Protein AF-A0A166F493-F1 (afdb_monomer)

pLDDT: mean 72.23, std 19.28, range [37.41, 94.38]

Sequence (98 aa):
MSQIEQPGQQIITYLHSVVQKHSSAYPQIREVAERAIQSILKGSILSHEELDFILYPLASFNEKEMSLAADKSAIDQGVLMKYQGTPRTHGPPPCSII

Mean predicted aligned error: 15.51 Å

Nearest PDB structures (foldseek):
  8ud1-assembly1_1V  TM=3.608E-01  e=6.163E+00  Sus scrofa
  7b93-assembly1_V  TM=3.202E-01  e=8.395E+00  Mus musculus

Radius of gyration: 27.52 Å; Cα contacts (8 Å, |Δi|>4): 45; chains: 1; bounding box: 30×66×75 Å

Organism: 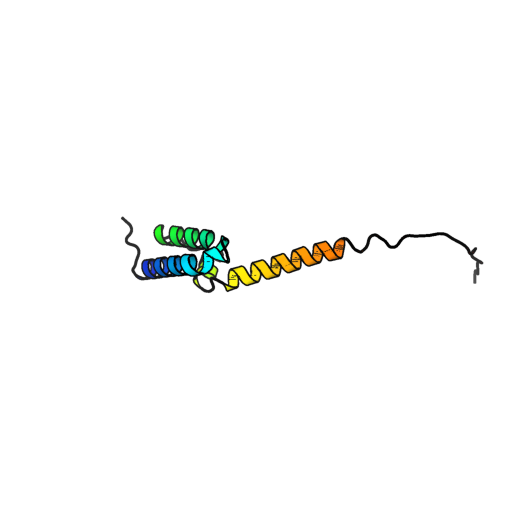NCBI:txid1314776

Solvent-accessible surface area (backbone atoms only — not comparable to full-atom values): 6148 Å² total; per-residue (Å²): 133,86,78,75,52,72,69,54,53,51,52,45,53,50,44,52,52,51,33,74,74,39,28,88,85,38,60,67,50,40,58,52,40,53,51,41,41,52,30,54,77,68,70,46,85,72,50,72,70,42,50,49,36,73,77,35,67,60,58,68,50,54,54,49,52,51,51,51,51,52,53,54,50,55,55,58,63,66,66,75,78,78,79,82,77,85,81,82,89,90,82,85,87,82,86,79,91,131

Foldseek 3Di:
DDDQPPVLVVLLVVLVVCCVVPCVPPVVSVVLSVVLNVCSVVVHDDDPSNVCCSVPVVVSVVVVVVVVVVVVVVVVVVVPPPPPDDDDDDDDDDDDDD

Structure (mmCIF, N/CA/C/O backbone):
data_AF-A0A166F493-F1
#
_entry.id   AF-A0A166F493-F1
#
loop_
_atom_site.group_PDB
_atom_site.id
_atom_site.type_symbol
_atom_site.label_atom_id
_atom_site.label_alt_id
_atom_site.label_comp_id
_atom_site.label_asym_id
_atom_site.label_entity_id
_atom_site.label_seq_id
_atom_site.pdbx_PDB_ins_code
_atom_site.Cartn_x
_atom_site.Cartn_y
_atom_site.Cartn_z
_atom_site.occupancy
_atom_site.B_iso_or_equiv
_atom_site.auth_seq_id
_atom_site.auth_comp_id
_atom_site.auth_asym_id
_atom_site.auth_atom_id
_atom_site.pdbx_PDB_model_num
ATOM 1 N N . MET A 1 1 ? -17.876 8.117 14.775 1.00 37.41 1 MET A N 1
ATOM 2 C CA . MET A 1 1 ? -16.536 8.214 14.156 1.00 37.41 1 MET A CA 1
ATOM 3 C C . MET A 1 1 ? -15.768 6.973 14.564 1.00 37.41 1 MET A C 1
ATOM 5 O O . MET A 1 1 ? -15.655 6.751 15.761 1.00 37.41 1 MET A O 1
ATOM 9 N N . SER A 1 2 ? -15.336 6.138 13.614 1.00 54.62 2 SER A N 1
ATOM 10 C CA . SER A 1 2 ? -14.533 4.950 13.934 1.00 54.62 2 SER A CA 1
ATOM 11 C C . SER A 1 2 ? -13.111 5.412 14.242 1.00 54.62 2 SER A C 1
ATOM 13 O O . SER A 1 2 ? -12.461 5.996 13.376 1.00 54.62 2 SER A O 1
ATOM 15 N N . GLN A 1 3 ? -12.665 5.262 15.489 1.00 61.91 3 GLN A N 1
ATOM 16 C CA . GLN A 1 3 ? -11.268 5.495 15.843 1.00 61.91 3 GLN A CA 1
ATOM 17 C C . GLN A 1 3 ? -10.440 4.376 15.219 1.00 61.91 3 GLN A C 1
ATOM 19 O O . GLN A 1 3 ? -10.685 3.203 15.482 1.00 61.91 3 GLN A O 1
ATOM 24 N N . ILE A 1 4 ? -9.477 4.740 14.377 1.00 64.94 4 ILE A N 1
ATOM 25 C CA . ILE A 1 4 ? -8.480 3.790 13.892 1.00 64.94 4 ILE A CA 1
ATOM 26 C C . ILE A 1 4 ? -7.600 3.441 15.085 1.00 64.94 4 ILE A C 1
ATOM 28 O O . ILE A 1 4 ? -7.036 4.327 15.732 1.00 64.94 4 ILE A O 1
ATOM 32 N N . GLU A 1 5 ? -7.518 2.154 15.399 1.00 78.19 5 GLU A N 1
ATOM 33 C CA . GLU A 1 5 ? -6.663 1.674 16.475 1.00 78.19 5 GLU A CA 1
ATOM 34 C C . GLU A 1 5 ? -5.194 2.004 16.171 1.00 78.19 5 GLU A C 1
ATOM 36 O O . GLU A 1 5 ? -4.780 2.060 15.008 1.00 78.19 5 GLU A O 1
ATOM 41 N N . GLN A 1 6 ? -4.382 2.211 17.214 1.00 76.69 6 GLN A N 1
ATOM 42 C CA . GLN A 1 6 ? -2.968 2.583 17.060 1.00 76.69 6 GLN A CA 1
ATOM 43 C C . GLN A 1 6 ? -2.174 1.721 16.052 1.00 76.69 6 GLN A C 1
ATOM 45 O O . GLN A 1 6 ? -1.391 2.305 15.299 1.00 76.69 6 GLN A O 1
ATOM 50 N N . PRO A 1 7 ? -2.385 0.390 15.950 1.00 81.94 7 PRO A N 1
ATOM 51 C CA . PRO A 1 7 ? -1.726 -0.430 14.933 1.00 81.94 7 PRO A CA 1
ATOM 52 C C . PRO A 1 7 ? -2.074 -0.013 13.496 1.00 81.94 7 PRO A C 1
ATOM 54 O O . PRO A 1 7 ? -1.193 0.063 12.642 1.00 81.94 7 PRO A O 1
ATOM 57 N N . GLY A 1 8 ? -3.336 0.334 13.224 1.00 86.44 8 GLY A N 1
ATOM 58 C CA . GLY A 1 8 ? -3.770 0.783 11.898 1.00 86.44 8 GLY A CA 1
ATOM 59 C C . GLY A 1 8 ? -3.082 2.082 11.474 1.00 86.44 8 GLY A C 1
ATOM 60 O O . GLY A 1 8 ? -2.623 2.208 10.340 1.00 86.44 8 GLY A O 1
ATOM 61 N N . GLN A 1 9 ? -2.912 3.022 12.407 1.00 88.19 9 GLN A N 1
ATOM 62 C CA . GLN A 1 9 ? -2.234 4.292 12.136 1.00 88.19 9 GLN A CA 1
ATOM 63 C C . GLN A 1 9 ? -0.737 4.107 11.832 1.00 88.19 9 GLN A C 1
ATOM 65 O O . GLN A 1 9 ? -0.174 4.809 10.983 1.00 88.19 9 GLN A O 1
ATOM 70 N N . GLN A 1 10 ? -0.086 3.148 12.497 1.00 90.12 10 GLN A N 1
ATOM 71 C CA . GLN A 1 10 ? 1.311 2.794 12.230 1.00 90.12 10 GLN A CA 1
ATOM 72 C C . GLN A 1 10 ? 1.480 2.208 10.826 1.00 90.12 10 GLN A C 1
ATOM 74 O O . GLN A 1 10 ? 2.387 2.622 10.102 1.00 90.12 10 GLN A O 1
ATOM 79 N N . ILE A 1 11 ? 0.574 1.317 10.411 1.00 90.69 11 ILE A N 1
ATOM 80 C CA . ILE A 1 11 ? 0.591 0.732 9.064 1.00 90.69 11 ILE A CA 1
ATOM 81 C C . ILE A 1 11 ? 0.382 1.820 8.004 1.00 90.69 11 ILE A C 1
ATOM 83 O O . ILE A 1 11 ? 1.141 1.888 7.042 1.00 90.69 11 ILE A O 1
ATOM 87 N N . ILE A 1 12 ? -0.572 2.734 8.198 1.00 92.81 12 ILE A N 1
ATOM 88 C CA . ILE A 1 12 ? -0.803 3.851 7.265 1.00 92.81 12 ILE A CA 1
ATOM 89 C C . ILE A 1 12 ? 0.452 4.727 7.129 1.00 92.81 12 ILE A C 1
ATOM 91 O O . ILE A 1 12 ? 0.854 5.083 6.020 1.00 92.81 12 ILE A O 1
ATOM 95 N N . THR A 1 13 ? 1.113 5.038 8.246 1.00 93.75 13 THR A N 1
ATOM 96 C CA . THR A 1 13 ? 2.357 5.826 8.242 1.00 93.75 13 THR A CA 1
ATOM 97 C C . THR A 1 13 ? 3.477 5.106 7.486 1.00 93.75 13 THR A C 1
ATOM 99 O O . THR A 1 13 ? 4.190 5.719 6.688 1.00 93.75 13 THR A O 1
ATOM 102 N N . TYR A 1 14 ? 3.613 3.796 7.699 1.00 93.38 14 TYR A N 1
ATOM 103 C CA . TYR A 1 14 ? 4.561 2.960 6.969 1.00 93.38 14 TYR A CA 1
ATOM 104 C C . TY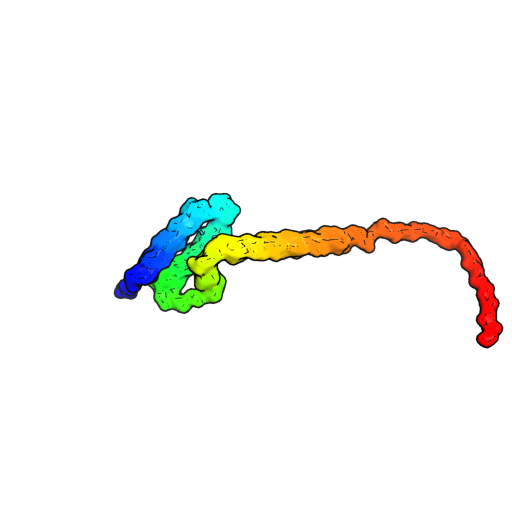R A 1 14 ? 4.289 2.978 5.459 1.00 93.38 14 TYR A C 1
ATOM 106 O O . TYR A 1 14 ? 5.202 3.250 4.678 1.00 93.38 14 TYR A O 1
ATOM 114 N N . LEU A 1 15 ? 3.035 2.782 5.047 1.00 93.06 15 LEU A N 1
ATOM 115 C CA . LEU A 1 15 ? 2.635 2.781 3.640 1.00 93.06 15 LEU A CA 1
ATOM 116 C C . LEU A 1 15 ? 2.932 4.120 2.955 1.00 93.06 15 LEU A C 1
ATOM 118 O O . LEU A 1 15 ? 3.469 4.138 1.847 1.00 93.06 15 LEU A O 1
ATOM 122 N N . HIS A 1 16 ? 2.690 5.247 3.628 1.00 94.38 16 HIS A N 1
ATOM 123 C CA . HIS A 1 16 ? 3.095 6.555 3.107 1.00 94.38 16 HIS A CA 1
ATOM 124 C C . HIS A 1 16 ? 4.614 6.664 2.896 1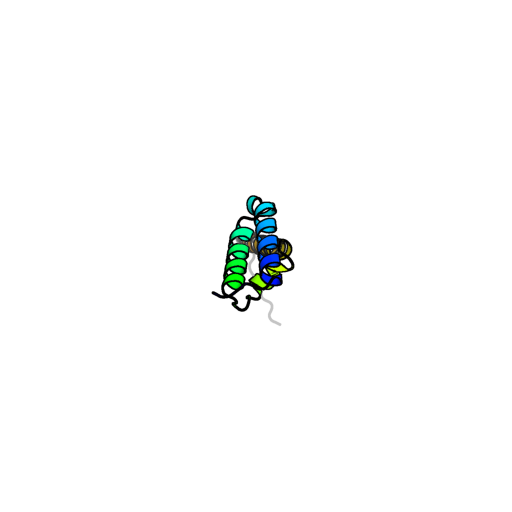.00 94.38 16 HIS A C 1
ATOM 126 O O . HIS A 1 16 ? 5.050 7.204 1.878 1.00 94.38 16 HIS A O 1
ATOM 132 N N . SER A 1 17 ? 5.422 6.117 3.811 1.00 92.88 17 SER A N 1
ATOM 133 C CA . SER A 1 17 ? 6.885 6.084 3.670 1.00 92.88 17 SER A CA 1
ATOM 134 C C . SER A 1 17 ? 7.328 5.250 2.463 1.00 92.88 17 SER A C 1
ATOM 136 O O . SER A 1 17 ? 8.204 5.673 1.707 1.00 92.88 17 SER A O 1
ATOM 138 N N . VAL A 1 18 ? 6.698 4.092 2.246 1.00 91.12 18 VAL A N 1
ATOM 139 C CA . VAL A 1 18 ? 6.960 3.219 1.091 1.00 91.12 18 VAL A CA 1
ATOM 140 C C . VAL A 1 18 ? 6.659 3.946 -0.220 1.00 91.12 18 VAL A C 1
ATOM 142 O O . VAL A 1 18 ? 7.506 3.973 -1.115 1.00 91.12 18 VAL A O 1
ATOM 145 N N . VAL A 1 19 ? 5.500 4.603 -0.319 1.00 92.12 19 VAL A N 1
ATOM 146 C CA . VAL A 1 19 ? 5.126 5.385 -1.508 1.00 92.12 19 VAL A CA 1
ATOM 147 C C . VAL A 1 19 ? 6.141 6.493 -1.770 1.00 92.12 19 VAL A C 1
ATOM 149 O O . VAL A 1 19 ? 6.622 6.622 -2.894 1.00 92.12 19 VAL A O 1
ATOM 152 N N . GLN A 1 20 ? 6.520 7.267 -0.752 1.00 91.81 20 GLN A N 1
ATOM 153 C CA . GLN A 1 20 ? 7.495 8.348 -0.923 1.00 91.81 20 GLN A CA 1
ATOM 154 C C . GLN A 1 20 ? 8.858 7.850 -1.416 1.00 91.81 20 GLN A C 1
ATOM 156 O O . GLN A 1 20 ? 9.489 8.519 -2.230 1.00 91.81 20 GLN A O 1
ATOM 161 N N . LYS A 1 21 ? 9.309 6.682 -0.946 1.00 90.12 21 LYS A N 1
ATOM 162 C CA . LYS A 1 21 ? 10.623 6.131 -1.304 1.00 90.12 21 LYS A CA 1
ATOM 163 C C . LYS A 1 21 ? 10.654 5.459 -2.673 1.00 90.12 21 LYS A C 1
ATOM 165 O O . LYS A 1 21 ? 11.688 5.509 -3.332 1.00 90.12 21 LYS A O 1
ATOM 170 N N . HIS A 1 22 ? 9.563 4.814 -3.086 1.00 87.06 22 HIS A N 1
ATOM 171 C CA . HIS A 1 22 ? 9.604 3.869 -4.207 1.00 87.06 22 HIS A CA 1
ATOM 172 C C . HIS A 1 22 ? 8.676 4.206 -5.378 1.00 87.06 22 HIS A C 1
ATOM 174 O O . HIS A 1 22 ? 8.857 3.645 -6.456 1.00 87.06 22 HIS A O 1
ATOM 180 N N . SER A 1 23 ? 7.731 5.140 -5.225 1.00 84.88 23 SER A N 1
ATOM 181 C CA . SER A 1 23 ? 6.772 5.469 -6.297 1.00 84.88 23 SER A CA 1
ATOM 182 C C . SER A 1 23 ? 7.406 6.062 -7.559 1.00 84.88 23 SER A C 1
ATOM 184 O O . SER A 1 23 ? 6.808 5.973 -8.628 1.00 84.88 23 SER A O 1
ATOM 186 N N . SER A 1 24 ? 8.611 6.634 -7.464 1.00 84.56 24 SER A N 1
ATOM 187 C CA . SER A 1 24 ? 9.353 7.132 -8.628 1.00 84.56 24 SER A CA 1
ATOM 188 C C . SER A 1 24 ? 9.844 6.004 -9.538 1.00 84.56 24 SER A C 1
ATOM 190 O O . SER A 1 24 ? 9.802 6.147 -10.756 1.00 84.56 24 SER A O 1
ATOM 192 N N . ALA A 1 25 ? 10.291 4.890 -8.952 1.00 82.81 25 ALA A N 1
ATOM 193 C CA . ALA A 1 25 ? 10.763 3.715 -9.679 1.00 82.81 25 ALA A CA 1
ATOM 194 C C . ALA A 1 25 ? 9.612 2.770 -10.051 1.00 82.81 25 ALA A C 1
ATOM 196 O O . ALA A 1 25 ? 9.623 2.176 -11.124 1.00 82.81 25 ALA A O 1
ATOM 197 N N . TYR A 1 26 ? 8.599 2.667 -9.187 1.00 83.12 26 TYR A N 1
ATOM 198 C CA . TYR A 1 26 ? 7.467 1.761 -9.358 1.00 83.12 26 TYR A CA 1
ATOM 199 C C . TYR A 1 26 ? 6.151 2.514 -9.110 1.00 83.12 26 TYR A C 1
ATOM 201 O O . TYR A 1 26 ? 5.623 2.497 -7.995 1.00 83.12 26 TYR A O 1
ATOM 209 N N . PRO A 1 27 ? 5.576 3.170 -10.135 1.00 82.94 27 PRO A N 1
ATOM 210 C CA . PRO A 1 27 ? 4.357 3.970 -9.982 1.00 82.94 27 PRO A CA 1
ATOM 211 C C . PRO A 1 27 ? 3.167 3.179 -9.418 1.00 82.94 27 PRO A C 1
ATOM 213 O O . PRO A 1 27 ? 2.333 3.732 -8.704 1.00 82.94 27 PRO A O 1
ATOM 216 N N . GLN A 1 28 ? 3.124 1.870 -9.685 1.00 84.88 28 GLN A N 1
ATOM 217 C CA . GLN A 1 28 ? 2.074 0.953 -9.232 1.00 84.88 28 GLN A CA 1
ATOM 218 C C . GLN A 1 28 ? 2.027 0.791 -7.700 1.00 84.88 28 GLN A C 1
ATOM 220 O O . GLN A 1 28 ? 0.959 0.540 -7.145 1.00 84.88 28 GLN A O 1
ATOM 225 N N . ILE A 1 29 ? 3.151 1.013 -6.999 1.00 88.12 29 ILE A N 1
ATOM 226 C CA . ILE A 1 29 ? 3.216 1.000 -5.526 1.00 88.12 29 ILE A CA 1
ATOM 227 C C . ILE A 1 29 ? 2.237 2.012 -4.933 1.00 88.12 29 ILE A C 1
ATOM 229 O O . ILE A 1 29 ? 1.624 1.750 -3.900 1.00 88.12 29 ILE A O 1
ATOM 233 N N . ARG A 1 30 ? 2.069 3.167 -5.586 1.00 89.56 30 ARG A N 1
ATOM 234 C CA . ARG A 1 30 ? 1.163 4.211 -5.110 1.00 89.56 30 ARG A CA 1
ATOM 235 C C . ARG A 1 30 ? -0.283 3.729 -5.083 1.00 89.56 30 ARG A C 1
ATOM 237 O O . ARG A 1 30 ? -0.962 3.932 -4.084 1.00 89.56 30 ARG A O 1
ATOM 244 N N . GLU A 1 31 ? -0.732 3.080 -6.151 1.00 90.75 31 GLU A N 1
ATOM 245 C CA . GLU A 1 31 ? -2.122 2.642 -6.275 1.00 90.75 31 GLU A CA 1
ATOM 246 C C . GLU A 1 31 ? -2.472 1.569 -5.235 1.00 90.75 31 GLU A C 1
ATOM 248 O O . GLU A 1 31 ? -3.486 1.677 -4.543 1.00 90.75 31 GLU A O 1
ATOM 253 N N . VAL A 1 32 ? -1.610 0.559 -5.076 1.00 90.25 32 VAL A N 1
ATOM 254 C CA . VAL A 1 32 ? -1.840 -0.536 -4.120 1.00 90.25 32 VAL A CA 1
ATOM 255 C C . VAL A 1 32 ? -1.761 -0.029 -2.676 1.00 90.25 32 VAL A C 1
ATOM 257 O O . VAL A 1 32 ? -2.603 -0.389 -1.852 1.00 90.25 32 VAL A O 1
ATOM 260 N N . ALA A 1 33 ? -0.825 0.877 -2.375 1.00 91.81 33 ALA A N 1
ATOM 261 C CA . ALA A 1 33 ? -0.730 1.505 -1.060 1.00 91.81 33 ALA 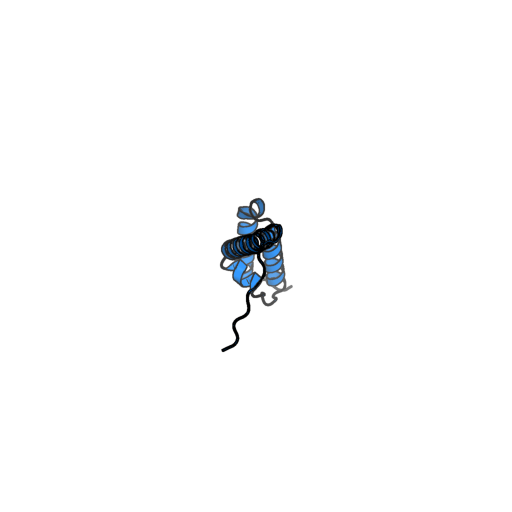A CA 1
ATOM 262 C C . ALA A 1 33 ? -1.954 2.364 -0.724 1.00 91.81 33 ALA A C 1
ATOM 264 O O . ALA A 1 33 ? -2.476 2.270 0.385 1.00 91.81 33 ALA A O 1
ATOM 265 N N . GLU A 1 34 ? -2.434 3.186 -1.662 1.00 93.62 34 GLU A N 1
ATOM 266 C CA . GLU A 1 34 ? -3.635 4.004 -1.459 1.00 93.62 34 GLU A CA 1
ATOM 267 C C . GLU A 1 34 ? -4.870 3.123 -1.218 1.00 93.62 34 GLU A C 1
ATOM 269 O O . GLU A 1 34 ? -5.674 3.426 -0.332 1.00 93.62 34 GLU A O 1
ATOM 274 N N . ARG A 1 35 ? -4.989 1.997 -1.934 1.00 93.88 35 ARG A N 1
ATOM 275 C CA . ARG A 1 35 ? -6.062 1.015 -1.729 1.00 93.88 35 ARG A CA 1
ATOM 276 C C . ARG A 1 35 ? -6.004 0.399 -0.328 1.00 93.88 35 ARG A C 1
ATOM 278 O O . ARG A 1 35 ? -6.990 0.485 0.403 1.00 93.88 35 ARG A O 1
ATOM 285 N N . ALA A 1 36 ? -4.831 -0.085 0.086 1.00 93.12 36 ALA A N 1
ATOM 286 C CA . ALA A 1 36 ? -4.620 -0.652 1.416 1.00 93.12 36 ALA A CA 1
ATOM 287 C C . ALA A 1 36 ? -4.923 0.362 2.534 1.00 93.12 36 ALA A C 1
ATOM 289 O O . ALA A 1 36 ? -5.618 0.035 3.496 1.00 93.12 36 ALA A O 1
ATOM 290 N N . ILE A 1 37 ? -4.479 1.619 2.391 1.00 93.88 37 ILE A N 1
ATOM 291 C CA . ILE A 1 37 ? -4.792 2.699 3.341 1.00 93.88 37 ILE A CA 1
ATOM 292 C C . ILE A 1 37 ? -6.307 2.891 3.447 1.00 93.88 37 ILE A C 1
ATOM 294 O O . ILE A 1 37 ? -6.842 2.928 4.553 1.00 93.88 37 ILE A O 1
ATOM 298 N N . GLN A 1 38 ? -7.018 2.984 2.321 1.00 93.81 38 GLN A N 1
ATOM 299 C CA . GLN A 1 38 ? -8.475 3.141 2.323 1.00 93.81 38 GLN A CA 1
ATOM 300 C C . GLN A 1 38 ? -9.186 1.965 2.997 1.00 93.81 38 GLN A C 1
ATOM 302 O O . GLN A 1 38 ? -10.147 2.181 3.737 1.00 93.81 38 GLN A O 1
ATOM 307 N N . SER A 1 39 ? -8.713 0.740 2.778 1.00 93.06 39 SER A N 1
ATOM 308 C CA . SER A 1 39 ? -9.245 -0.457 3.428 1.00 93.06 39 SER A CA 1
ATOM 309 C C . SER A 1 39 ? -9.048 -0.405 4.951 1.00 93.06 39 SER A C 1
ATOM 311 O O . SER A 1 39 ? -10.008 -0.631 5.687 1.00 93.06 39 SER A O 1
ATOM 313 N N . ILE A 1 40 ? -7.871 0.017 5.436 1.00 91.19 40 ILE A N 1
ATOM 314 C CA . ILE A 1 40 ? -7.598 0.207 6.876 1.00 91.19 40 ILE A CA 1
ATOM 315 C C . ILE A 1 40 ? -8.493 1.302 7.471 1.00 91.19 40 ILE A C 1
ATOM 317 O O . ILE A 1 40 ? -9.113 1.092 8.512 1.00 91.19 40 ILE A O 1
ATOM 321 N N . LEU A 1 41 ? -8.603 2.459 6.808 1.00 90.44 41 LEU A N 1
ATOM 322 C CA . LEU A 1 41 ? -9.432 3.581 7.271 1.00 90.44 41 LEU A CA 1
ATOM 323 C C . LEU A 1 41 ? -10.913 3.194 7.404 1.00 90.44 41 LEU A C 1
ATOM 325 O O . LEU A 1 41 ? -11.610 3.686 8.291 1.00 90.44 41 LEU A O 1
ATOM 329 N N . LYS A 1 42 ? -11.397 2.317 6.518 1.00 90.50 42 LYS A N 1
ATOM 330 C CA . LYS A 1 42 ? -12.772 1.805 6.534 1.00 90.50 42 LYS A CA 1
ATOM 331 C C . LYS A 1 42 ? -12.987 0.679 7.549 1.00 90.50 42 LYS A C 1
ATOM 333 O O . LYS A 1 42 ? -14.135 0.308 7.776 1.00 90.50 42 LYS A O 1
ATOM 338 N N . GLY A 1 43 ? -11.920 0.142 8.149 1.00 87.00 43 GLY A N 1
ATOM 339 C CA . GLY A 1 43 ? -11.986 -1.072 8.966 1.00 87.00 43 GLY A CA 1
ATOM 340 C C . GLY A 1 43 ? -12.366 -2.311 8.149 1.00 87.00 43 GLY A C 1
ATOM 341 O O . GLY A 1 43 ? -12.958 -3.247 8.683 1.00 87.00 43 GLY A O 1
ATOM 342 N N . SER A 1 44 ? -12.084 -2.295 6.845 1.00 88.25 44 SER A N 1
ATOM 343 C CA . SER A 1 44 ? -12.354 -3.409 5.943 1.00 88.25 44 SER A CA 1
ATOM 344 C C . SER A 1 44 ? -11.321 -4.516 6.119 1.00 88.25 44 SER A C 1
ATOM 346 O O . SER A 1 44 ? -10.163 -4.270 6.460 1.00 88.25 44 SER A O 1
ATOM 348 N N . ILE A 1 45 ? -11.727 -5.744 5.805 1.00 89.44 45 ILE A N 1
ATOM 349 C CA . ILE A 1 45 ? -10.791 -6.858 5.653 1.00 89.44 45 ILE A CA 1
ATOM 350 C C . ILE A 1 45 ? -9.881 -6.553 4.461 1.00 89.44 45 ILE A C 1
ATOM 352 O O . ILE A 1 45 ? -10.366 -6.243 3.372 1.00 89.44 45 ILE A O 1
ATOM 356 N N . LEU A 1 46 ? -8.573 -6.648 4.681 1.00 89.88 46 LEU A N 1
ATOM 357 C CA . LEU A 1 46 ? -7.575 -6.484 3.633 1.00 89.88 46 LEU A CA 1
ATOM 358 C C . LEU A 1 46 ? -7.592 -7.691 2.696 1.00 89.88 46 LEU A C 1
ATOM 360 O O . LEU A 1 46 ? -7.651 -8.843 3.132 1.00 89.88 46 LEU A O 1
ATOM 364 N N . SER A 1 47 ? -7.526 -7.424 1.399 1.00 91.38 47 SER A N 1
ATOM 365 C CA . SER A 1 47 ? -7.327 -8.452 0.386 1.00 91.38 47 SER A CA 1
ATOM 366 C C . SER A 1 47 ? -5.937 -9.082 0.507 1.00 91.38 47 SER A C 1
ATOM 368 O O . SER A 1 47 ? -5.016 -8.512 1.091 1.00 91.38 47 SER A O 1
ATOM 370 N N . HIS A 1 48 ? -5.774 -10.265 -0.089 1.00 89.00 48 HIS A N 1
ATOM 371 C CA . HIS A 1 48 ? -4.479 -10.947 -0.123 1.00 89.00 48 HIS A CA 1
ATOM 372 C C . HIS A 1 48 ? -3.400 -10.090 -0.801 1.00 89.00 48 HIS A C 1
ATOM 374 O O . HIS A 1 48 ? -2.278 -10.057 -0.316 1.00 89.00 48 HIS A O 1
ATOM 380 N N . GLU A 1 49 ? -3.748 -9.357 -1.865 1.00 87.69 49 GLU A N 1
ATOM 381 C CA . GLU A 1 49 ? -2.818 -8.446 -2.548 1.00 87.69 49 GLU A CA 1
ATOM 382 C C . GLU A 1 49 ? -2.391 -7.284 -1.637 1.00 87.69 49 GLU A C 1
ATOM 384 O O . GLU A 1 49 ? -1.213 -6.947 -1.582 1.00 87.69 49 GLU A O 1
ATOM 389 N N . GLU A 1 50 ? -3.320 -6.695 -0.878 1.00 90.62 50 GLU A N 1
ATOM 390 C CA . GLU A 1 50 ? -3.000 -5.615 0.067 1.00 90.62 50 GLU A CA 1
ATOM 391 C C . GLU A 1 50 ? -2.149 -6.112 1.244 1.00 90.62 50 GLU A C 1
ATOM 393 O O . GLU A 1 50 ? -1.223 -5.419 1.661 1.00 90.62 50 GLU A O 1
ATOM 398 N N . LEU A 1 51 ? -2.439 -7.305 1.773 1.00 90.50 51 LEU A N 1
ATOM 399 C CA . LEU A 1 51 ? -1.658 -7.920 2.851 1.00 90.50 51 LEU A CA 1
ATOM 400 C C . LEU A 1 51 ? -0.240 -8.267 2.402 1.00 90.50 51 LEU A C 1
ATOM 402 O O . LEU A 1 51 ? 0.715 -7.925 3.097 1.00 90.50 51 LEU A O 1
ATOM 406 N N . ASP A 1 52 ? -0.106 -8.911 1.244 1.00 89.62 52 ASP A N 1
ATOM 407 C CA . ASP A 1 52 ? 1.195 -9.264 0.681 1.00 89.62 52 ASP A CA 1
ATOM 408 C C . ASP A 1 52 ? 2.028 -8.008 0.413 1.00 89.62 52 ASP A C 1
ATOM 410 O O . ASP A 1 52 ? 3.186 -7.923 0.818 1.00 89.62 52 ASP A O 1
ATOM 414 N N . PHE A 1 53 ? 1.398 -6.963 -0.130 1.00 88.94 53 PHE A N 1
ATOM 415 C CA . PHE A 1 53 ? 2.046 -5.676 -0.334 1.00 88.94 53 PHE A CA 1
ATOM 416 C C . PHE A 1 53 ? 2.505 -5.007 0.973 1.00 88.94 53 PHE A C 1
ATOM 418 O O . PHE A 1 53 ? 3.588 -4.427 1.009 1.00 88.94 53 PHE A O 1
ATOM 425 N N . ILE A 1 54 ? 1.720 -5.073 2.055 1.00 89.06 54 ILE A N 1
ATOM 426 C CA . ILE A 1 54 ? 2.122 -4.517 3.360 1.00 89.06 54 ILE A CA 1
ATOM 427 C C . ILE A 1 54 ? 3.356 -5.244 3.911 1.00 89.06 54 ILE A C 1
ATOM 429 O O . ILE A 1 54 ? 4.220 -4.603 4.510 1.00 89.06 54 ILE A O 1
ATOM 433 N N . LEU A 1 55 ? 3.442 -6.563 3.719 1.00 88.19 55 LEU A N 1
ATOM 434 C CA . LEU A 1 55 ? 4.550 -7.380 4.218 1.00 88.19 55 LEU A CA 1
ATOM 435 C C . LEU A 1 55 ? 5.801 -7.265 3.338 1.00 88.19 55 LEU A C 1
ATOM 437 O O . LEU A 1 55 ? 6.912 -7.152 3.862 1.00 88.19 55 LEU A O 1
ATOM 441 N N . TYR A 1 56 ? 5.630 -7.257 2.014 1.00 86.75 56 TYR A N 1
ATOM 442 C CA . TYR A 1 56 ? 6.719 -7.315 1.039 1.00 86.75 56 TYR A CA 1
ATOM 443 C C . TYR A 1 56 ? 6.535 -6.332 -0.137 1.00 86.75 56 TYR A C 1
ATOM 445 O O . TYR A 1 56 ? 6.491 -6.747 -1.298 1.00 86.75 56 TYR A O 1
ATOM 453 N N . PRO A 1 57 ? 6.559 -5.005 0.105 1.00 79.62 57 PRO A N 1
ATOM 454 C CA . PRO A 1 57 ? 6.133 -4.005 -0.878 1.00 79.62 57 PRO A CA 1
ATOM 455 C C . PRO A 1 57 ? 6.943 -3.953 -2.174 1.00 79.62 57 PRO A C 1
ATOM 457 O O . PRO A 1 57 ? 6.502 -3.335 -3.134 1.00 79.62 57 PRO A O 1
ATOM 460 N N . LEU A 1 58 ? 8.153 -4.518 -2.193 1.00 76.88 58 LEU A N 1
ATOM 461 C CA . LEU A 1 58 ? 9.031 -4.546 -3.367 1.00 76.88 58 LEU A CA 1
ATOM 462 C C . LEU A 1 58 ? 9.087 -5.927 -4.021 1.00 76.88 58 LEU A C 1
ATOM 464 O O . LEU A 1 58 ? 9.261 -6.009 -5.235 1.00 76.88 58 LEU A O 1
ATOM 468 N N . ALA A 1 59 ? 8.925 -7.005 -3.247 1.00 74.25 59 ALA A N 1
ATOM 469 C CA . ALA A 1 59 ? 8.951 -8.359 -3.792 1.00 74.25 59 ALA A CA 1
ATOM 470 C C . ALA A 1 59 ? 7.722 -8.607 -4.676 1.00 74.25 59 ALA A C 1
ATOM 472 O O . ALA A 1 59 ? 7.884 -9.069 -5.805 1.00 74.25 59 ALA A O 1
ATOM 473 N N . SER A 1 60 ? 6.538 -8.155 -4.240 1.00 63.16 60 SER A N 1
ATOM 474 C CA . SER A 1 60 ? 5.289 -8.298 -5.002 1.00 63.16 60 SER A CA 1
ATOM 475 C C . SER A 1 60 ? 5.334 -7.624 -6.384 1.00 63.16 60 SER A C 1
ATOM 477 O O . SER A 1 60 ? 4.595 -8.014 -7.287 1.00 63.16 60 SER A O 1
ATOM 479 N N . PHE A 1 61 ? 6.206 -6.625 -6.590 1.00 66.44 61 PHE A N 1
ATOM 480 C CA . PHE A 1 61 ? 6.388 -5.983 -7.901 1.00 66.44 61 PHE A CA 1
ATOM 481 C C . PHE A 1 61 ? 7.557 -6.552 -8.694 1.00 66.44 61 PHE A C 1
ATOM 483 O O . PHE A 1 61 ? 7.447 -6.679 -9.912 1.00 66.44 61 PHE A O 1
ATOM 490 N N . ASN A 1 62 ? 8.646 -6.940 -8.030 1.00 63.34 62 ASN A N 1
ATOM 491 C CA . ASN A 1 62 ? 9.782 -7.559 -8.705 1.00 63.34 62 ASN A CA 1
ATOM 492 C C . ASN A 1 62 ? 9.381 -8.902 -9.355 1.00 63.34 62 ASN A C 1
ATOM 494 O O . ASN A 1 62 ? 9.811 -9.204 -10.465 1.00 63.34 62 ASN A O 1
ATOM 498 N N . GLU A 1 63 ? 8.488 -9.674 -8.722 1.00 56.91 63 GLU A N 1
ATOM 499 C CA . GLU A 1 63 ? 7.937 -10.911 -9.301 1.00 56.91 63 GLU A CA 1
ATOM 500 C C . GLU A 1 63 ? 6.964 -10.658 -10.466 1.00 56.91 63 GLU A C 1
ATOM 502 O O . GLU A 1 63 ? 6.973 -11.407 -11.450 1.00 56.91 63 GLU A O 1
ATOM 507 N N . LYS A 1 64 ? 6.158 -9.585 -10.406 1.00 55.66 64 LYS A N 1
ATOM 508 C CA . LYS A 1 64 ? 5.2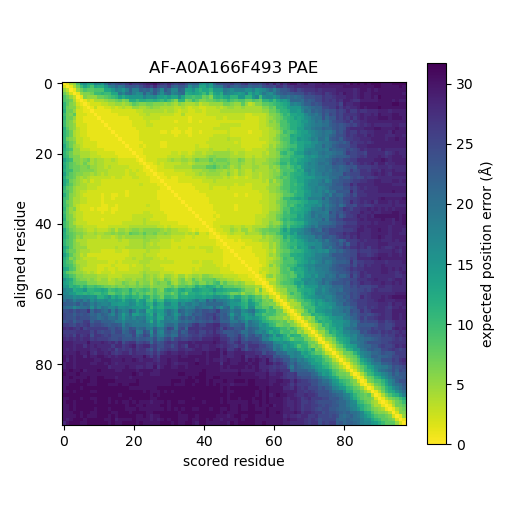66 -9.177 -11.509 1.00 55.66 64 LYS A CA 1
ATOM 509 C C . LYS A 1 64 ? 6.063 -8.712 -12.732 1.00 55.66 64 LYS A C 1
ATOM 511 O O . LYS A 1 64 ? 5.720 -9.107 -13.841 1.00 55.66 64 LYS A O 1
ATOM 516 N N . GLU A 1 65 ? 7.144 -7.952 -12.548 1.00 53.84 65 GLU A N 1
ATOM 517 C CA . GLU A 1 65 ? 8.048 -7.525 -13.633 1.00 53.84 65 GLU A CA 1
ATOM 518 C C . GLU A 1 65 ? 8.809 -8.714 -14.249 1.00 53.84 65 GLU A C 1
ATOM 520 O O . GLU A 1 65 ? 8.892 -8.816 -15.474 1.00 53.84 65 GLU A O 1
ATOM 525 N N . MET A 1 66 ? 9.294 -9.667 -13.438 1.00 45.16 66 MET A N 1
ATOM 526 C CA . MET A 1 66 ? 9.918 -10.898 -13.953 1.00 45.16 66 MET A CA 1
ATOM 527 C C . MET A 1 66 ? 8.926 -11.784 -14.713 1.00 45.16 66 MET A C 1
ATOM 529 O O . MET A 1 66 ? 9.270 -12.311 -15.772 1.00 45.16 66 MET A O 1
ATOM 533 N N . SER A 1 67 ? 7.691 -11.914 -14.223 1.00 50.75 67 SER A N 1
ATOM 534 C CA . SER A 1 67 ? 6.642 -12.658 -14.931 1.00 50.75 67 SER A CA 1
ATOM 535 C C . SER A 1 67 ? 6.255 -11.979 -16.246 1.00 50.75 67 SER A C 1
ATOM 537 O O . SER A 1 67 ? 6.119 -12.656 -17.260 1.00 50.75 67 SER A O 1
ATOM 539 N N . LEU A 1 68 ? 6.154 -10.644 -16.278 1.00 49.53 68 LEU A N 1
ATOM 540 C CA . LEU A 1 68 ? 5.846 -9.899 -17.505 1.00 49.53 68 LEU A CA 1
ATOM 541 C C . LEU A 1 68 ? 6.987 -9.966 -18.536 1.00 49.53 68 LEU A C 1
ATOM 543 O O . LEU A 1 68 ? 6.739 -10.019 -19.742 1.00 49.53 68 LEU A O 1
ATOM 547 N N . ALA A 1 69 ? 8.242 -9.970 -18.074 1.00 48.16 69 ALA A N 1
ATOM 548 C CA . ALA A 1 69 ? 9.415 -10.148 -18.926 1.00 48.16 69 ALA A CA 1
ATOM 549 C C . ALA A 1 69 ? 9.492 -11.570 -19.511 1.00 48.16 69 ALA A C 1
ATOM 551 O O . ALA A 1 69 ? 9.846 -11.736 -20.681 1.00 48.16 69 ALA A O 1
ATOM 552 N N . ALA A 1 70 ? 9.115 -12.590 -18.735 1.00 50.97 70 ALA A N 1
ATOM 553 C CA . ALA A 1 70 ? 9.015 -13.965 -19.216 1.00 50.97 70 ALA A CA 1
ATOM 554 C C . ALA A 1 70 ? 7.884 -14.140 -20.249 1.00 50.97 70 ALA A C 1
ATOM 556 O O . ALA A 1 70 ? 8.077 -14.821 -21.256 1.00 50.97 70 ALA A O 1
ATOM 557 N N . ASP A 1 71 ? 6.745 -13.468 -20.055 1.00 48.44 71 ASP A N 1
ATOM 558 C CA . ASP A 1 71 ? 5.598 -13.535 -20.969 1.00 48.44 71 ASP A CA 1
ATOM 559 C C . ASP A 1 71 ? 5.893 -12.851 -22.321 1.00 48.44 71 ASP A C 1
ATOM 561 O O . ASP A 1 71 ? 5.634 -13.411 -23.387 1.00 48.44 71 ASP A O 1
ATOM 565 N N . LYS A 1 72 ? 6.584 -11.697 -22.315 1.00 46.94 72 LYS A N 1
ATOM 566 C CA . LYS A 1 72 ? 7.0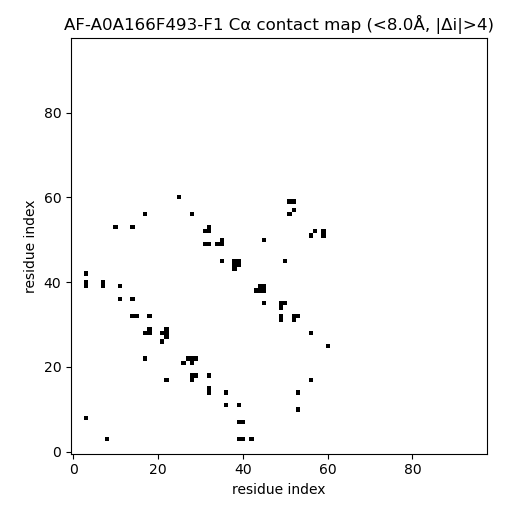93 -11.074 -23.556 1.00 46.94 72 LYS A CA 1
ATOM 567 C C . LYS A 1 72 ? 8.163 -11.913 -24.263 1.00 46.94 72 LYS A C 1
ATOM 569 O O . LYS A 1 72 ? 8.192 -11.928 -25.491 1.00 46.94 72 LYS A O 1
ATOM 574 N N . SER A 1 73 ? 9.014 -12.622 -23.519 1.00 48.56 73 SER A N 1
ATOM 575 C CA . SER A 1 73 ? 10.017 -13.538 -24.087 1.00 48.56 73 SER A CA 1
ATOM 576 C C . SER A 1 73 ? 9.368 -14.720 -24.826 1.00 48.56 73 SER A C 1
ATOM 578 O O . SER A 1 73 ? 9.828 -15.115 -25.899 1.00 48.56 73 SER A O 1
ATOM 580 N N . ALA A 1 74 ? 8.245 -15.243 -24.318 1.00 50.75 74 ALA A N 1
ATOM 581 C CA . ALA A 1 74 ? 7.497 -16.315 -24.977 1.00 50.75 74 ALA A CA 1
ATOM 582 C C . ALA A 1 74 ? 6.836 -15.864 -26.296 1.00 50.75 74 ALA A C 1
ATOM 584 O O . ALA A 1 74 ? 6.770 -16.639 -27.252 1.00 50.75 74 ALA A O 1
ATOM 585 N N . ILE A 1 75 ? 6.397 -14.604 -26.380 1.00 51.00 75 ILE A N 1
ATOM 586 C CA . ILE A 1 75 ? 5.828 -14.035 -27.613 1.00 51.00 75 ILE A CA 1
ATOM 587 C C . ILE A 1 75 ? 6.923 -13.808 -28.670 1.00 51.00 75 ILE A C 1
ATOM 589 O O . ILE A 1 75 ? 6.686 -14.067 -29.850 1.00 51.00 75 ILE A O 1
ATOM 593 N N . ASP A 1 76 ? 8.136 -13.413 -28.269 1.00 47.03 76 ASP A N 1
ATOM 594 C CA . ASP A 1 76 ? 9.257 -13.203 -29.200 1.00 47.03 76 ASP A CA 1
ATOM 595 C C . ASP A 1 76 ? 9.807 -14.533 -29.765 1.00 47.03 76 ASP A C 1
ATOM 597 O O . ASP A 1 76 ? 10.118 -14.635 -30.954 1.00 47.03 76 ASP A O 1
ATOM 601 N N . GLN A 1 77 ? 9.802 -15.613 -28.969 1.00 48.31 77 GLN A N 1
ATOM 602 C CA . GLN A 1 77 ? 10.159 -16.955 -29.460 1.00 48.31 77 GLN A CA 1
ATOM 603 C C . GLN A 1 77 ? 9.080 -17.609 -30.341 1.00 48.31 77 GLN A C 1
ATOM 605 O O . GLN A 1 77 ? 9.395 -18.477 -31.156 1.00 48.31 77 GLN A O 1
ATOM 610 N N . GLY A 1 78 ? 7.818 -17.182 -30.236 1.00 49.06 78 GLY A N 1
ATOM 611 C CA . GLY A 1 78 ? 6.721 -17.684 -31.073 1.00 49.06 78 GLY A CA 1
ATOM 612 C C . GLY A 1 78 ? 6.700 -17.127 -32.503 1.00 49.06 78 GLY A C 1
ATOM 613 O O . GLY A 1 78 ? 6.088 -17.727 -33.389 1.00 49.06 78 GLY A O 1
ATOM 614 N N . VAL A 1 79 ? 7.376 -16.002 -32.763 1.00 46.28 79 VAL A N 1
ATOM 615 C CA . VAL A 1 79 ? 7.370 -15.335 -34.082 1.00 46.28 79 VAL A CA 1
ATOM 616 C C . VAL A 1 79 ? 8.543 -15.783 -34.971 1.00 46.28 79 VAL A C 1
ATOM 618 O O . VAL A 1 79 ? 8.470 -15.660 -36.196 1.00 46.28 79 VAL A O 1
ATOM 621 N N . LEU A 1 80 ? 9.578 -16.417 -34.407 1.00 45.59 80 LEU A N 1
ATOM 622 C CA . LEU A 1 80 ? 10.774 -16.846 -35.148 1.00 45.59 80 LEU A CA 1
ATOM 623 C C . LEU A 1 80 ? 10.731 -18.289 -35.696 1.00 45.59 80 LEU A C 1
ATOM 625 O O . LEU A 1 80 ? 11.760 -18.818 -36.103 1.00 45.59 80 LEU A O 1
ATOM 629 N N . MET A 1 81 ? 9.556 -18.932 -35.765 1.00 50.59 81 MET A N 1
ATOM 630 C CA . MET A 1 81 ? 9.384 -20.257 -36.400 1.00 50.59 81 MET A CA 1
ATOM 631 C C . MET A 1 81 ? 8.535 -20.240 -37.684 1.00 50.59 81 MET A C 1
ATOM 633 O O . MET A 1 81 ? 7.936 -21.247 -38.057 1.00 50.59 81 MET A O 1
ATOM 637 N N . LYS A 1 82 ? 8.481 -19.114 -38.408 1.00 54.12 82 LYS A N 1
ATOM 638 C CA . LYS A 1 82 ? 7.784 -19.035 -39.709 1.00 54.12 82 LYS A CA 1
ATOM 639 C C . LYS A 1 82 ? 8.622 -18.500 -40.870 1.00 54.12 82 LYS A C 1
ATOM 641 O O . LYS A 1 82 ? 8.070 -17.912 -41.784 1.00 54.12 82 LYS A O 1
ATOM 646 N N . TYR A 1 83 ? 9.927 -18.751 -40.903 1.00 51.81 83 TYR A N 1
ATOM 647 C CA . TYR A 1 83 ? 10.705 -18.552 -42.134 1.00 51.81 83 TYR A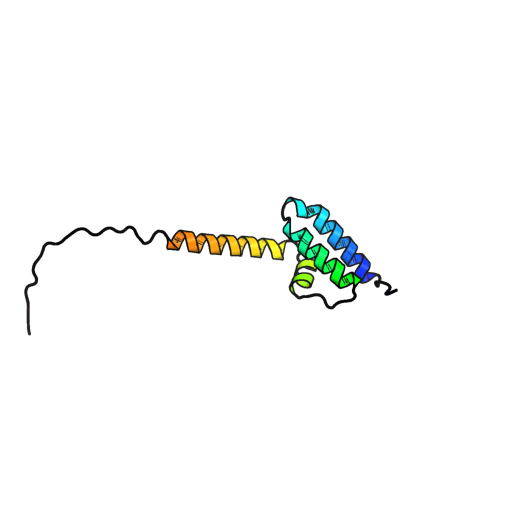 CA 1
ATOM 648 C C . TYR A 1 83 ? 11.774 -19.634 -42.310 1.00 51.81 83 TYR A C 1
ATOM 650 O O . TYR A 1 83 ? 12.963 -19.349 -42.392 1.00 51.81 83 TYR A O 1
ATOM 658 N N . GLN A 1 84 ? 11.351 -20.896 -42.417 1.00 44.31 84 GLN A N 1
ATOM 659 C CA . GLN A 1 84 ? 12.124 -21.879 -43.177 1.00 44.31 84 GLN A CA 1
ATOM 660 C C . GLN A 1 84 ? 11.395 -22.112 -44.497 1.00 44.31 84 GLN A C 1
ATOM 662 O O . GLN A 1 84 ? 10.394 -22.822 -44.578 1.00 44.31 84 GLN A O 1
ATOM 667 N N . GLY A 1 85 ? 11.850 -21.383 -45.515 1.00 42.28 85 GLY A N 1
ATOM 668 C CA . GLY A 1 85 ? 11.328 -21.471 -46.865 1.00 42.28 85 GLY A CA 1
ATOM 669 C C . GLY A 1 85 ? 11.553 -22.859 -47.458 1.00 42.28 85 GLY A C 1
ATOM 670 O O . GLY A 1 85 ? 12.628 -23.441 -47.348 1.00 42.28 85 GLY A O 1
ATOM 671 N N . THR A 1 86 ? 10.537 -23.369 -48.143 1.00 55.62 86 THR A N 1
ATOM 672 C CA . THR A 1 86 ? 10.715 -24.387 -49.181 1.00 55.62 86 THR A CA 1
ATOM 673 C C . THR A 1 86 ? 11.598 -23.830 -50.303 1.00 55.62 86 THR A C 1
ATOM 675 O O . THR A 1 86 ? 11.403 -22.673 -50.690 1.00 55.62 86 THR A O 1
ATOM 678 N N . PRO A 1 87 ? 12.457 -24.654 -50.930 1.00 48.62 87 PRO A N 1
ATOM 679 C CA . PRO A 1 87 ? 12.186 -24.916 -52.343 1.00 48.62 87 PRO A CA 1
ATOM 680 C C . PRO A 1 87 ? 12.457 -26.367 -52.800 1.00 48.62 87 PRO A C 1
ATOM 682 O O . PRO A 1 87 ? 13.527 -26.922 -52.601 1.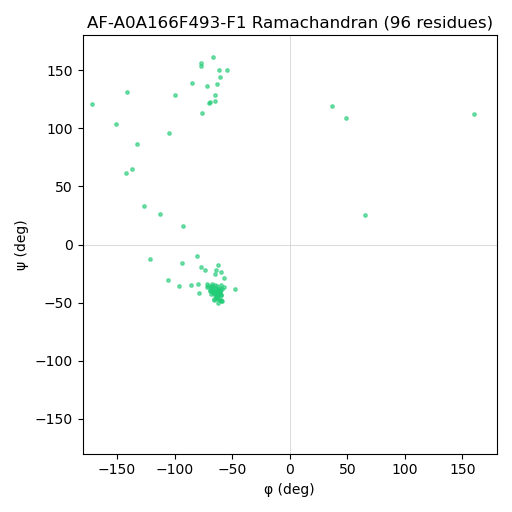00 48.62 87 PRO A O 1
ATOM 685 N N . ARG A 1 88 ? 11.447 -26.909 -53.496 1.00 46.62 88 ARG A N 1
ATOM 686 C CA . ARG A 1 88 ? 11.483 -27.748 -54.716 1.00 46.62 88 ARG A CA 1
ATOM 687 C C . ARG A 1 88 ? 12.419 -28.977 -54.822 1.00 46.62 88 ARG A C 1
ATOM 689 O O . ARG A 1 88 ? 13.599 -28.860 -55.109 1.00 46.62 88 ARG A O 1
ATOM 696 N N . THR A 1 89 ? 11.765 -30.150 -54.791 1.00 54.84 89 THR A N 1
ATOM 697 C CA . THR A 1 89 ? 11.776 -31.255 -55.791 1.00 54.84 89 THR A CA 1
ATOM 698 C C . THR A 1 89 ? 13.076 -31.601 -56.534 1.00 54.84 89 THR A C 1
ATOM 700 O O . THR A 1 89 ? 13.481 -30.826 -57.389 1.00 54.84 89 THR A O 1
ATOM 703 N N . HIS A 1 90 ? 13.574 -32.841 -56.378 1.00 45.75 90 HIS A N 1
ATOM 704 C CA . HIS A 1 90 ? 13.789 -33.814 -57.476 1.00 45.75 90 HIS A CA 1
ATOM 705 C C . HIS A 1 90 ? 14.173 -35.211 -56.937 1.00 45.75 90 HIS A C 1
ATOM 707 O O . HIS A 1 90 ? 15.199 -35.366 -56.284 1.00 45.75 90 HIS A O 1
ATOM 713 N N . GLY A 1 91 ? 13.371 -36.233 -57.262 1.00 47.69 91 GLY A N 1
ATOM 714 C CA . GLY A 1 91 ? 13.711 -37.653 -57.086 1.00 47.69 91 GLY A CA 1
ATOM 715 C C . GLY A 1 91 ? 12.462 -38.550 -57.070 1.00 47.69 91 GLY A C 1
ATOM 716 O O . GLY A 1 91 ? 11.664 -38.413 -56.145 1.00 47.69 91 GLY A O 1
ATOM 717 N N . PRO A 1 92 ? 12.228 -39.417 -58.078 1.00 61.00 92 PRO A N 1
ATOM 718 C CA . PRO A 1 92 ? 11.047 -40.280 -58.113 1.00 61.00 92 PRO A CA 1
ATOM 719 C C . PRO A 1 92 ? 11.209 -41.480 -57.160 1.00 61.00 92 PRO A C 1
ATOM 721 O O . PRO A 1 92 ? 12.342 -41.878 -56.877 1.00 61.00 92 PRO A O 1
ATOM 7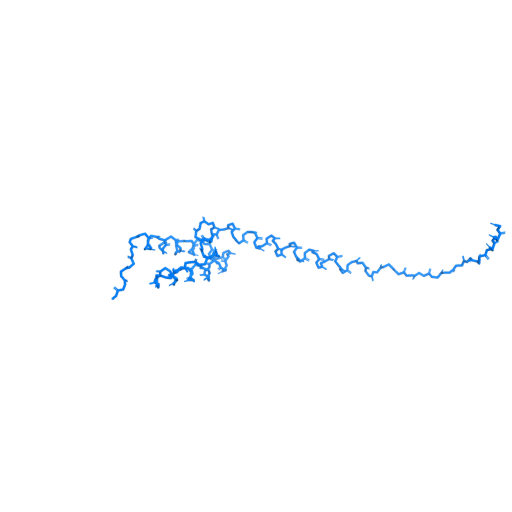24 N N . PRO A 1 93 ? 10.111 -42.093 -56.681 1.00 63.22 93 PRO A N 1
ATOM 725 C CA . PRO A 1 93 ? 10.194 -43.248 -55.798 1.00 63.22 93 PRO A CA 1
ATOM 726 C C . PRO A 1 93 ? 10.348 -44.538 -56.619 1.00 63.22 93 PRO A C 1
ATOM 728 O O . PRO A 1 93 ? 9.616 -44.713 -57.597 1.00 63.22 93 PRO A O 1
ATOM 731 N N . PRO A 1 94 ? 11.197 -45.499 -56.218 1.00 54.75 94 PRO A N 1
ATOM 732 C CA . PRO A 1 94 ? 10.994 -46.879 -56.601 1.00 54.75 94 PRO A CA 1
ATOM 733 C C . PRO A 1 94 ? 10.334 -47.651 -55.459 1.00 54.75 94 PRO A C 1
ATOM 735 O O . PRO A 1 94 ? 10.764 -47.643 -54.307 1.00 54.75 94 PRO A O 1
ATOM 738 N N . CYS A 1 95 ? 9.255 -48.321 -55.844 1.00 49.22 95 CYS A N 1
ATOM 739 C CA . CYS A 1 95 ? 8.545 -49.339 -55.094 1.00 49.22 95 CYS A CA 1
ATOM 740 C C . CYS A 1 95 ? 9.479 -50.471 -54.647 1.00 49.22 95 CYS A C 1
ATOM 742 O O . CYS A 1 95 ? 10.383 -50.856 -55.387 1.00 49.22 95 CYS A O 1
ATOM 744 N N . SER A 1 96 ? 9.170 -51.104 -53.518 1.00 40.97 96 SER A N 1
ATOM 745 C CA . SER A 1 96 ? 9.402 -52.538 -53.325 1.00 40.97 96 SER A CA 1
ATOM 746 C C . SER A 1 96 ? 8.362 -53.080 -52.350 1.00 40.97 96 SER A C 1
ATOM 748 O O . SER A 1 96 ? 8.407 -52.829 -51.151 1.00 40.97 96 SER A O 1
ATOM 750 N N . ILE A 1 97 ? 7.389 -53.770 -52.942 1.00 46.34 97 ILE A N 1
ATOM 751 C CA . ILE A 1 97 ? 6.584 -54.824 -52.329 1.00 46.34 97 ILE A CA 1
ATOM 752 C C . ILE A 1 97 ? 7.547 -55.967 -52.015 1.00 46.34 97 ILE A C 1
ATOM 754 O O . ILE A 1 97 ? 8.163 -56.432 -52.972 1.00 46.34 97 ILE A O 1
ATOM 758 N N . ILE A 1 98 ? 7.637 -56.411 -50.755 1.00 47.31 98 ILE A N 1
ATOM 759 C CA . ILE A 1 98 ? 7.690 -57.831 -50.346 1.00 47.31 98 ILE A CA 1
ATOM 760 C C . ILE A 1 98 ? 7.054 -57.936 -48.958 1.00 47.31 98 ILE A C 1
ATOM 762 O O . ILE A 1 98 ? 7.495 -57.180 -48.065 1.00 47.31 98 ILE A O 1
#

Secondary structure (DSSP, 8-state):
--PPPHHHHHHHHHHHHHHHHHTTT-THHHHHHHHHHHHHHHTPPPPHHHHHHHH-TTHHHHHHHHHHHHHHHHHHHHHTTS---------PPPP---